Protein AF-A0A7J8CEL1-F1 (afdb_monomer)

Nearest PDB structures (foldseek):
  2n7b-assembly1_A  TM=8.491E-01  e=6.465E-03  Homo sapiens

Foldseek 3Di:
DVVVCVVVVVPDPPPDDVQKDKDWDPDDDDDPPDDDDTDIDIGHDCVVDDPVDDDKDFADDPPDDPPPGDTPDIPDPVNVVPDDDDD

pLDDT: mean 78.95, std 13.79, range [42.47, 97.69]

Sequence (87 aa):
MLLLLLPLLWAGSLAQDGRYQLTVQESVTVQEGLCISVPCAFSFPVSTWTNASPSRGYWFQEGAREQQDVLVATNNLDRVMQEDTQG

Radius of gyration: 18.62 Å; Cα contacts (8 Å, |Δi|>4): 58; chains: 1; bounding box: 48×40×38 Å

Organism: Rousettus aegyptiacus (NCBI:txid9407)

Solvent-accessible surface area (backbone atoms only — not comparable to full-atom values): 6270 Å² total; per-residue (Å²): 123,73,78,76,52,57,63,64,76,67,52,64,73,88,84,66,59,83,62,51,48,77,51,61,70,93,74,86,87,76,60,91,97,60,90,82,85,82,67,69,50,72,49,60,61,69,90,80,62,51,96,89,56,80,92,73,53,79,38,66,55,92,91,58,50,94,88,78,51,74,70,78,45,66,78,43,67,83,67,61,75,72,73,88,79,83,128

Mean predicted aligned error: 10.9 Å

Secondary structure (DSSP, 8-state):
-GGGSHHHHHS--TT--TT-EEEE-S-----TT------EEEE--GGG--TTS----EEE-TT--TTTSPEEEES-HHHHTSS----

Structure (mmCIF, N/CA/C/O backbone):
data_AF-A0A7J8CEL1-F1
#
_entry.id   AF-A0A7J8CEL1-F1
#
loop_
_atom_site.group_PDB
_atom_site.id
_atom_site.type_symbol
_atom_site.label_atom_id
_atom_site.label_alt_id
_atom_site.label_comp_id
_atom_site.label_asym_id
_atom_site.label_entity_id
_atom_site.label_seq_id
_atom_site.pdbx_PDB_ins_code
_atom_site.Cartn_x
_atom_site.Cartn_y
_atom_site.Cartn_z
_atom_site.occupancy
_atom_site.B_iso_or_equiv
_atom_site.auth_seq_id
_atom_site.auth_comp_id
_atom_site.auth_asym_id
_atom_site.auth_atom_id
_atom_site.pdbx_PDB_model_num
ATOM 1 N N . MET A 1 1 ? 29.096 -30.132 17.377 1.00 62.75 1 MET A N 1
ATOM 2 C CA . MET A 1 1 ? 27.982 -30.056 16.402 1.00 62.75 1 MET A CA 1
ATOM 3 C C . MET A 1 1 ? 27.047 -28.864 16.637 1.00 62.75 1 MET A C 1
ATOM 5 O O . MET A 1 1 ? 26.581 -28.308 15.660 1.00 62.75 1 MET A O 1
ATOM 9 N N . LEU A 1 2 ? 26.832 -28.410 17.884 1.00 62.91 2 LEU A N 1
ATOM 10 C CA . LEU A 1 2 ? 25.996 -27.233 18.205 1.00 62.91 2 LEU A CA 1
ATOM 11 C C . LEU A 1 2 ? 26.581 -25.878 17.730 1.00 62.91 2 LEU A C 1
ATOM 13 O O . LEU A 1 2 ? 25.838 -24.962 17.402 1.00 62.91 2 LEU A O 1
ATOM 17 N N . LEU A 1 3 ? 27.915 -25.767 17.643 1.00 68.50 3 LEU A N 1
ATOM 18 C CA . LEU A 1 3 ? 28.627 -24.541 17.235 1.00 68.50 3 LEU A CA 1
ATOM 19 C C . LEU A 1 3 ? 28.323 -24.082 15.796 1.00 68.50 3 LEU A C 1
ATOM 21 O O . LEU A 1 3 ? 28.468 -22.903 15.497 1.00 68.50 3 LEU A O 1
ATOM 25 N N . LEU A 1 4 ? 27.878 -24.988 14.919 1.00 69.19 4 LEU A N 1
ATOM 26 C CA . LEU A 1 4 ? 27.535 -24.670 13.526 1.00 69.19 4 LEU A CA 1
ATOM 27 C C . LEU A 1 4 ? 26.141 -24.041 13.373 1.00 69.19 4 LEU A C 1
ATOM 29 O O . LEU A 1 4 ? 25.814 -23.565 12.292 1.00 69.19 4 LEU A O 1
ATOM 33 N N . LEU A 1 5 ? 25.324 -24.035 14.433 1.00 70.62 5 LEU A N 1
ATOM 34 C CA . LEU A 1 5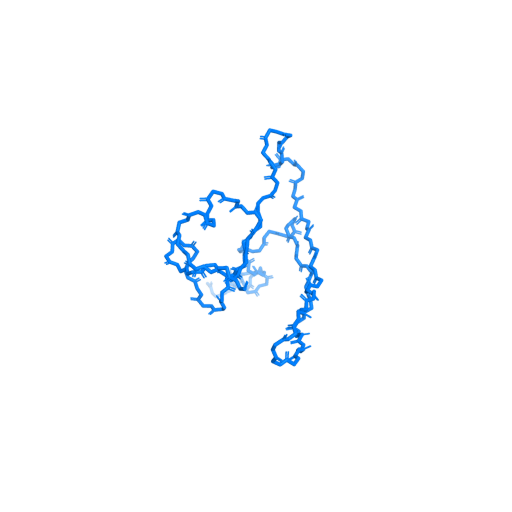 ? 23.970 -23.473 14.407 1.00 70.62 5 LEU A CA 1
ATOM 35 C C . LEU A 1 5 ? 23.930 -21.996 14.834 1.00 70.62 5 LEU A C 1
ATOM 37 O O . LEU A 1 5 ? 22.966 -21.304 14.530 1.00 70.62 5 LEU A O 1
ATOM 41 N N . LEU A 1 6 ? 24.981 -21.486 15.489 1.00 70.62 6 LEU A N 1
ATOM 42 C CA . LEU A 1 6 ? 25.079 -20.078 15.905 1.00 70.62 6 LEU A CA 1
ATOM 43 C C . LEU A 1 6 ? 24.916 -19.060 14.753 1.00 70.62 6 LEU A C 1
ATOM 45 O O . LEU A 1 6 ? 24.230 -18.062 14.965 1.00 70.62 6 LEU A O 1
ATOM 49 N N . PRO A 1 7 ? 25.467 -19.282 13.540 1.00 70.38 7 PRO A N 1
ATOM 50 C CA . PRO A 1 7 ? 25.280 -18.366 12.412 1.00 70.38 7 PRO A CA 1
ATOM 51 C C . PRO A 1 7 ? 23.824 -18.270 11.938 1.00 70.38 7 PRO A C 1
ATOM 53 O O . PRO A 1 7 ? 23.401 -17.216 11.472 1.00 70.38 7 PRO A O 1
ATOM 56 N N . LEU A 1 8 ? 23.041 -19.345 12.087 1.00 66.69 8 LEU A N 1
ATOM 57 C CA . LEU A 1 8 ? 21.624 -19.374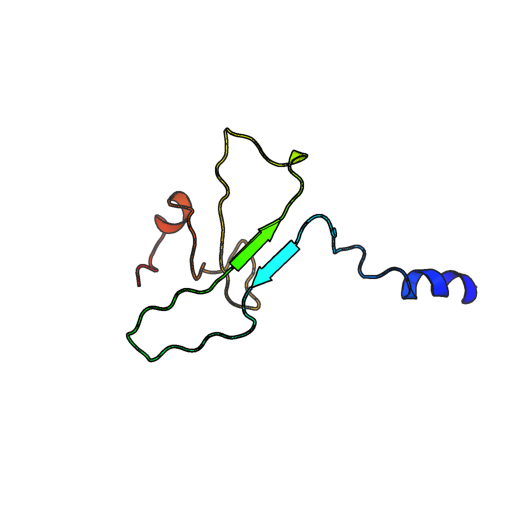 11.702 1.00 66.69 8 LEU A CA 1
ATOM 58 C C . LEU A 1 8 ? 20.754 -18.515 12.625 1.00 66.69 8 LEU A C 1
ATOM 60 O O . LEU A 1 8 ? 19.686 -18.085 12.215 1.00 66.69 8 LEU A O 1
ATOM 64 N N . LEU A 1 9 ? 21.213 -18.252 13.853 1.00 68.44 9 LEU A N 1
ATOM 65 C CA . LEU A 1 9 ? 20.538 -17.349 14.790 1.00 68.44 9 LEU A CA 1
ATOM 66 C C . LEU A 1 9 ? 20.812 -15.868 14.477 1.00 68.44 9 LEU A C 1
ATOM 68 O O . LEU A 1 9 ? 20.087 -15.002 14.953 1.00 68.44 9 LEU A O 1
ATOM 72 N N . TRP A 1 10 ? 21.875 -15.580 13.718 1.00 66.44 10 TRP A N 1
ATOM 73 C CA . TRP A 1 10 ? 22.292 -14.225 13.330 1.00 66.44 10 TRP A CA 1
ATOM 74 C C . TRP A 1 10 ? 21.869 -13.859 11.910 1.00 66.44 10 TRP A C 1
ATOM 76 O O . TRP A 1 10 ? 21.742 -12.678 11.587 1.00 66.44 10 TRP A O 1
ATOM 86 N N . ALA A 1 11 ? 21.638 -14.858 11.060 1.00 64.62 11 ALA A N 1
ATOM 87 C CA . ALA A 1 11 ? 20.881 -14.659 9.842 1.00 64.62 11 ALA A CA 1
ATOM 88 C C . ALA A 1 11 ? 19.464 -14.243 10.257 1.00 64.62 11 ALA A C 1
ATOM 90 O O . ALA A 1 11 ? 18.707 -15.047 10.797 1.00 64.62 11 ALA A O 1
ATOM 91 N N . GLY A 1 12 ? 19.115 -12.970 10.048 1.00 61.81 12 GLY A N 1
ATOM 92 C CA . GLY A 1 12 ? 17.728 -12.522 10.144 1.00 61.81 12 GLY A CA 1
ATOM 93 C C . GLY A 1 12 ? 16.813 -13.375 9.258 1.00 61.81 12 GLY A C 1
ATOM 94 O O . GLY A 1 12 ? 17.275 -14.229 8.499 1.00 61.81 12 GLY A O 1
ATOM 95 N N . SER A 1 13 ? 15.501 -13.155 9.338 1.00 63.03 13 SER A N 1
ATOM 96 C CA . SER A 1 13 ? 14.551 -13.900 8.507 1.00 63.03 13 SER A CA 1
ATOM 97 C C . SER A 1 13 ? 14.959 -13.845 7.028 1.00 63.03 13 SER A C 1
ATOM 99 O O . SER A 1 13 ? 14.871 -12.795 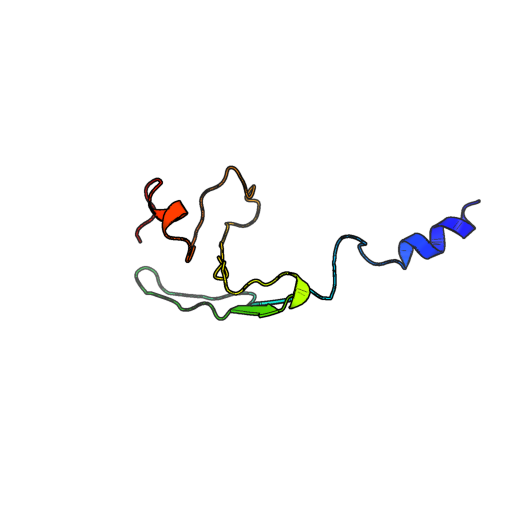6.394 1.00 63.03 13 SER A O 1
ATOM 101 N N . LEU A 1 14 ? 15.371 -14.990 6.468 1.00 59.09 14 LEU A N 1
ATOM 102 C CA . LEU A 1 14 ? 15.689 -15.168 5.042 1.00 59.09 14 LEU A CA 1
ATOM 103 C C . LEU A 1 14 ? 14.503 -14.822 4.123 1.00 59.09 14 LEU A C 1
ATOM 105 O O . LEU A 1 14 ? 14.673 -14.755 2.910 1.00 59.09 14 LEU A O 1
ATOM 109 N N . ALA A 1 15 ? 13.307 -14.624 4.687 1.00 64.69 15 ALA A N 1
ATOM 110 C CA . ALA A 1 15 ? 12.097 -14.283 3.956 1.00 64.69 15 ALA A CA 1
ATOM 111 C C . ALA A 1 15 ? 11.957 -12.784 3.629 1.00 64.69 15 ALA A C 1
ATOM 113 O O . ALA A 1 15 ? 11.124 -12.439 2.795 1.00 64.69 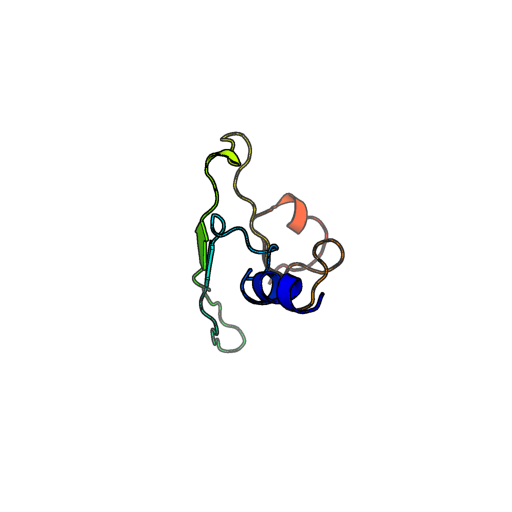15 ALA A O 1
ATOM 114 N N . GLN A 1 16 ? 12.733 -11.886 4.254 1.00 69.75 16 GLN A N 1
ATOM 115 C CA . GLN A 1 16 ? 12.658 -10.449 3.960 1.00 69.75 16 GLN A CA 1
ATOM 116 C C . GLN A 1 16 ? 13.720 -10.033 2.931 1.00 69.75 16 GLN A C 1
ATOM 118 O O . GLN A 1 16 ? 14.906 -9.935 3.241 1.00 69.75 16 GLN A O 1
ATOM 123 N N . ASP A 1 17 ? 13.289 -9.751 1.699 1.00 82.31 17 ASP A N 1
ATOM 124 C CA . ASP A 1 17 ? 14.127 -9.101 0.685 1.00 82.31 17 ASP A CA 1
ATOM 125 C C . ASP A 1 17 ? 14.121 -7.582 0.919 1.00 82.31 17 ASP A C 1
ATOM 127 O O . ASP A 1 17 ? 13.150 -6.899 0.603 1.00 82.31 17 ASP A O 1
ATOM 131 N N . GLY A 1 18 ? 15.223 -7.042 1.452 1.00 84.50 18 GLY A N 1
ATOM 132 C CA . GLY A 1 18 ? 15.354 -5.618 1.800 1.00 84.50 18 GLY A CA 1
ATOM 133 C C . GLY A 1 18 ? 15.264 -4.635 0.623 1.00 84.50 18 GLY A C 1
ATOM 134 O O . GLY A 1 18 ? 15.254 -3.419 0.833 1.00 84.50 18 GLY A O 1
ATOM 135 N N . ARG A 1 19 ? 15.192 -5.131 -0.620 1.00 88.75 19 ARG A N 1
ATOM 136 C CA . ARG A 1 19 ? 14.888 -4.303 -1.796 1.00 88.75 19 ARG A CA 1
ATOM 137 C C . ARG A 1 19 ? 13.404 -3.949 -1.908 1.00 88.75 19 ARG A C 1
ATOM 139 O O . ARG A 1 19 ? 13.067 -3.077 -2.705 1.00 88.75 19 ARG A O 1
ATOM 146 N N . TYR A 1 20 ? 12.544 -4.619 -1.144 1.00 88.81 20 TYR A N 1
ATOM 147 C CA . TYR A 1 20 ? 11.130 -4.303 -1.003 1.00 88.81 20 TYR A CA 1
ATOM 148 C C . TYR A 1 20 ? 10.913 -3.627 0.346 1.00 88.81 20 TYR A C 1
ATOM 150 O O . TYR A 1 20 ? 11.279 -4.174 1.385 1.00 88.81 20 TYR A O 1
ATOM 158 N N . GLN A 1 21 ? 10.335 -2.430 0.338 1.00 92.12 21 GLN A N 1
ATOM 159 C CA . GLN A 1 21 ? 10.056 -1.679 1.562 1.00 92.12 21 GLN A CA 1
ATOM 160 C C . GLN A 1 21 ? 8.655 -1.084 1.503 1.00 92.12 21 GLN A C 1
ATOM 162 O O . GLN A 1 21 ? 8.184 -0.691 0.435 1.00 92.12 21 GLN A O 1
ATOM 167 N N . LEU A 1 22 ? 8.014 -1.002 2.665 1.00 92.12 22 LEU A N 1
ATOM 168 C CA . LEU A 1 22 ? 6.694 -0.421 2.861 1.00 92.12 22 LEU A CA 1
ATOM 169 C C . LEU A 1 22 ? 6.748 0.500 4.081 1.00 92.12 22 LEU A C 1
ATOM 171 O O . LEU A 1 22 ? 7.152 0.077 5.162 1.00 92.12 22 LEU A O 1
ATOM 175 N N . THR A 1 23 ? 6.310 1.738 3.902 1.00 95.06 23 THR A N 1
ATOM 176 C CA . THR A 1 23 ? 6.158 2.738 4.956 1.00 95.06 23 THR A CA 1
ATOM 177 C C . THR A 1 23 ? 4.697 3.150 5.004 1.00 95.06 23 THR A C 1
ATOM 179 O O . THR A 1 23 ? 4.175 3.731 4.054 1.00 95.06 23 THR A O 1
ATOM 182 N N . VAL A 1 24 ? 4.038 2.864 6.119 1.00 94.31 24 VAL A N 1
ATOM 183 C CA . VAL A 1 24 ? 2.624 3.164 6.363 1.00 94.31 24 VAL A CA 1
ATOM 184 C C . VAL A 1 24 ? 2.466 3.648 7.802 1.00 94.31 24 VAL A C 1
ATOM 186 O O . VAL A 1 24 ? 3.283 3.308 8.659 1.00 94.31 24 VAL A O 1
ATOM 189 N N . GLN A 1 25 ? 1.451 4.468 8.078 1.00 94.69 25 GLN A N 1
ATOM 190 C CA . GLN A 1 25 ? 1.110 4.797 9.464 1.00 94.69 25 GLN A CA 1
ATOM 191 C C . GLN A 1 25 ? 0.632 3.543 10.205 1.00 94.69 25 GLN A C 1
ATOM 193 O O . GLN A 1 25 ? -0.248 2.838 9.721 1.00 94.69 25 GLN A O 1
ATOM 198 N N . GLU A 1 26 ? 1.200 3.291 11.385 1.00 92.50 26 GLU A N 1
ATOM 199 C CA . GLU A 1 26 ? 0.874 2.125 12.218 1.00 92.50 26 GLU A CA 1
ATOM 200 C C . G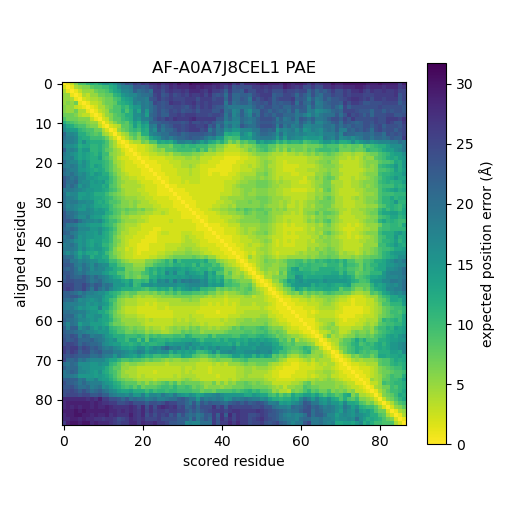LU A 1 26 ? -0.579 2.145 12.707 1.00 92.50 26 GLU A C 1
ATOM 202 O O . GLU A 1 26 ? -1.229 1.108 12.799 1.00 92.50 26 GLU A O 1
ATOM 207 N N . SER A 1 27 ? -1.108 3.334 12.995 1.00 92.62 27 SER A N 1
ATOM 208 C CA . SER A 1 27 ? -2.504 3.511 13.370 1.00 92.62 27 SER A CA 1
ATOM 209 C C . SER A 1 27 ? -3.059 4.803 12.792 1.00 92.62 27 SER A C 1
ATOM 211 O O . SER A 1 27 ? -2.372 5.821 12.697 1.00 92.62 27 SER A O 1
ATOM 213 N N . VAL A 1 28 ? -4.327 4.740 12.404 1.00 93.81 28 VAL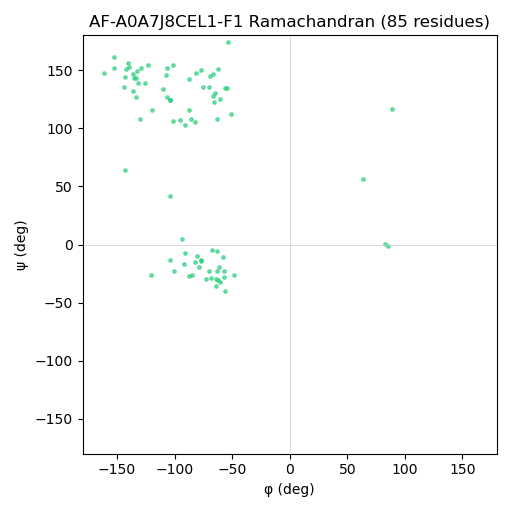 A N 1
ATOM 214 C CA . VAL A 1 28 ? -5.124 5.871 11.939 1.00 93.81 28 VAL A CA 1
ATOM 215 C C . VAL A 1 28 ? -6.472 5.809 12.641 1.00 93.81 28 VAL A C 1
ATOM 217 O O . VAL A 1 28 ? -7.003 4.726 12.882 1.00 93.81 28 VAL A O 1
ATOM 220 N N . THR A 1 29 ? -7.032 6.960 12.993 1.00 95.19 29 THR A N 1
ATOM 221 C CA . THR A 1 29 ? -8.343 7.043 13.643 1.00 95.19 29 THR A CA 1
ATOM 222 C C . THR A 1 29 ? -9.251 7.972 12.856 1.00 95.19 29 THR A C 1
ATOM 224 O O . THR A 1 29 ? -8.828 9.014 12.358 1.00 95.19 29 THR A O 1
ATOM 227 N N . VAL A 1 30 ? -10.515 7.580 12.727 1.00 95.88 30 VAL A N 1
ATOM 228 C CA . VAL A 1 30 ? -11.555 8.348 12.041 1.00 95.88 30 VAL A CA 1
ATOM 229 C C . VAL A 1 30 ? -12.866 8.186 12.801 1.00 95.88 30 VAL A C 1
ATOM 231 O O . VAL A 1 30 ? -13.075 7.177 13.473 1.00 95.88 30 VAL A O 1
ATOM 234 N N . GLN A 1 31 ? -13.735 9.191 12.735 1.00 97.69 31 GLN A N 1
ATOM 235 C CA . GLN A 1 31 ? -15.088 9.067 13.274 1.00 97.69 31 GLN A CA 1
ATOM 236 C C . GLN A 1 31 ? -15.962 8.253 12.317 1.00 97.69 31 GLN A C 1
ATOM 238 O O . GLN A 1 31 ? -15.764 8.290 11.101 1.00 97.69 31 GLN A O 1
ATOM 243 N N . GLU A 1 32 ? -16.946 7.547 12.869 1.00 95.31 32 GLU A N 1
ATOM 244 C CA . GLU A 1 32 ? -17.934 6.818 12.076 1.00 95.31 32 GLU A CA 1
ATOM 245 C C . GLU A 1 32 ? -18.627 7.756 11.069 1.00 95.31 32 GLU A C 1
ATOM 247 O O . GLU A 1 32 ? -18.997 8.883 11.402 1.00 95.31 32 GLU A O 1
ATOM 252 N N . GLY A 1 33 ? -18.763 7.301 9.820 1.00 94.81 33 GLY A N 1
ATOM 253 C CA . GLY A 1 33 ? -19.386 8.065 8.733 1.00 94.81 33 GLY A CA 1
ATOM 254 C C . GLY A 1 33 ? -18.482 9.083 8.024 1.00 94.81 33 GLY A C 1
ATOM 255 O O . GLY A 1 33 ? -18.949 9.743 7.097 1.00 94.81 33 GLY A O 1
ATOM 256 N N . LEU A 1 34 ? -17.205 9.221 8.407 1.00 95.56 34 LEU A N 1
ATOM 257 C CA . LEU A 1 34 ? -16.243 10.095 7.721 1.00 95.56 34 LEU A CA 1
ATOM 258 C C . LEU A 1 34 ? -15.221 9.311 6.889 1.00 95.56 34 LEU A C 1
ATOM 260 O O . LEU A 1 34 ? -14.851 8.183 7.204 1.00 95.56 34 LEU A O 1
ATOM 264 N N . CYS A 1 35 ? -14.720 9.955 5.834 1.00 93.25 35 CYS A N 1
ATOM 265 C CA . CYS A 1 35 ? -13.617 9.438 5.027 1.00 93.25 35 CYS A CA 1
ATOM 266 C C . CYS A 1 35 ? -12.263 9.726 5.685 1.00 93.25 35 CYS A C 1
ATOM 268 O O . CYS A 1 35 ? -12.061 10.784 6.285 1.00 93.25 35 CYS A O 1
ATOM 270 N N . ILE A 1 36 ? -11.304 8.823 5.484 1.00 93.44 36 ILE A N 1
ATOM 271 C CA . ILE A 1 36 ? -9.904 9.016 5.864 1.00 93.44 36 ILE A CA 1
ATOM 272 C C . ILE A 1 36 ? -8.978 8.717 4.686 1.00 93.44 36 ILE A C 1
ATOM 274 O O . ILE A 1 36 ? -9.298 7.920 3.808 1.00 93.44 36 ILE A O 1
ATOM 278 N N . SER A 1 37 ? -7.814 9.364 4.683 1.00 93.12 37 SER A N 1
ATOM 279 C CA . SER A 1 37 ? -6.693 9.010 3.819 1.00 93.12 37 SER A CA 1
ATOM 280 C C . SER A 1 37 ? -5.620 8.341 4.665 1.00 93.12 37 SER A C 1
ATOM 282 O O . SER A 1 37 ? -5.206 8.904 5.678 1.00 93.12 37 SER A O 1
ATOM 284 N N . VAL A 1 38 ? -5.181 7.150 4.256 1.00 92.88 38 VAL A N 1
ATOM 285 C CA . VAL A 1 38 ? -4.112 6.397 4.921 1.00 92.88 38 VAL A CA 1
ATOM 286 C C . VAL A 1 38 ? -2.824 6.570 4.113 1.00 92.88 38 VAL A C 1
ATOM 288 O O . VAL A 1 38 ? -2.711 5.989 3.030 1.00 92.88 38 VAL A O 1
ATOM 291 N N . PRO A 1 39 ? -1.845 7.366 4.584 1.00 92.50 39 PRO A N 1
ATOM 292 C CA . PRO A 1 39 ? -0.598 7.562 3.858 1.00 92.50 39 PRO A CA 1
ATOM 293 C C . PRO A 1 39 ? 0.210 6.267 3.809 1.00 92.50 39 PRO A C 1
ATOM 295 O O . PRO A 1 39 ? 0.490 5.653 4.840 1.00 92.50 39 PRO A O 1
ATOM 298 N N . CYS A 1 40 ? 0.604 5.880 2.601 1.00 92.31 40 CYS A N 1
ATOM 299 C CA . CYS A 1 40 ? 1.380 4.680 2.339 1.00 92.31 40 CYS A CA 1
ATOM 300 C C . CYS A 1 40 ? 2.370 4.950 1.201 1.00 92.31 40 CYS A C 1
ATOM 302 O O . CYS A 1 40 ? 2.018 5.564 0.192 1.00 92.31 40 C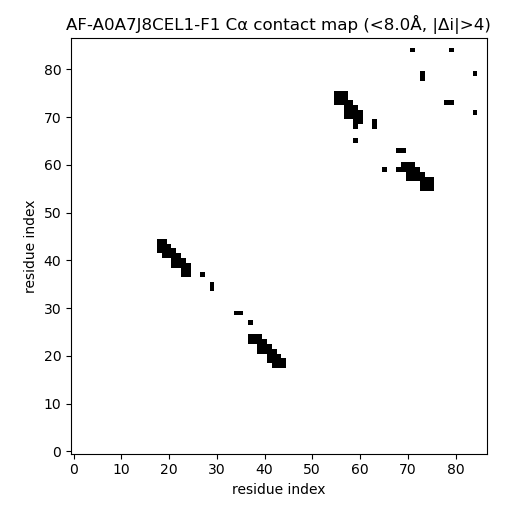YS A O 1
ATOM 304 N N . ALA A 1 41 ? 3.608 4.499 1.370 1.00 92.69 41 ALA A N 1
ATOM 305 C CA . ALA A 1 41 ? 4.659 4.561 0.367 1.00 92.69 41 ALA A CA 1
ATOM 306 C C . ALA A 1 41 ? 5.394 3.224 0.320 1.00 92.69 41 ALA A C 1
ATOM 308 O O . ALA A 1 41 ? 5.618 2.598 1.352 1.00 92.69 41 ALA A O 1
ATOM 309 N N . PHE A 1 42 ? 5.800 2.793 -0.870 1.00 91.25 42 PHE A N 1
ATOM 310 C CA . PHE A 1 42 ? 6.544 1.552 -1.039 1.00 91.25 42 PHE A CA 1
ATOM 311 C C . PHE A 1 42 ? 7.646 1.706 -2.082 1.00 91.25 42 PHE A C 1
ATOM 313 O O . PHE A 1 42 ? 7.575 2.560 -2.968 1.00 91.25 42 PHE A O 1
ATOM 320 N N . SER A 1 43 ? 8.665 0.863 -1.976 1.00 89.19 43 SER A N 1
ATOM 321 C CA . SER A 1 43 ? 9.744 0.745 -2.952 1.00 89.19 43 SER A CA 1
ATOM 322 C C . SER A 1 43 ? 9.988 -0.723 -3.281 1.00 89.19 43 SER A C 1
ATOM 324 O O . SER A 1 43 ? 9.737 -1.613 -2.467 1.00 89.19 43 SER A O 1
ATOM 326 N N . PHE A 1 44 ? 10.417 -0.981 -4.513 1.00 87.94 44 PHE A N 1
ATOM 327 C CA . PHE A 1 44 ? 10.683 -2.320 -5.027 1.00 87.94 44 PHE A CA 1
ATOM 328 C C . PHE A 1 44 ? 11.750 -2.254 -6.135 1.00 87.94 44 PHE A C 1
ATOM 330 O O . PHE A 1 44 ? 11.985 -1.176 -6.695 1.00 87.94 44 PHE A O 1
ATOM 337 N N . PRO A 1 45 ? 12.419 -3.371 -6.479 1.00 87.75 45 PRO A N 1
ATOM 338 C CA . PRO A 1 45 ? 13.427 -3.379 -7.533 1.00 87.75 45 PRO A CA 1
ATOM 339 C C . PRO A 1 45 ? 12.842 -2.959 -8.886 1.00 87.75 45 PRO A C 1
ATOM 341 O O . PRO A 1 45 ? 11.936 -3.604 -9.401 1.00 87.75 45 PRO A O 1
ATOM 344 N N . VAL A 1 46 ? 13.430 -1.951 -9.533 1.00 82.12 46 VAL A N 1
ATOM 345 C CA . VAL A 1 46 ? 12.993 -1.483 -10.866 1.00 82.12 46 VAL A CA 1
ATOM 346 C C . VAL A 1 46 ? 13.024 -2.601 -11.918 1.00 82.12 46 VAL A C 1
ATOM 348 O O . VAL A 1 46 ? 12.226 -2.597 -12.847 1.00 82.12 46 VAL A O 1
ATOM 351 N N . SER A 1 47 ? 13.900 -3.598 -11.758 1.00 81.19 47 SER A N 1
ATOM 352 C CA . SER A 1 47 ? 14.002 -4.744 -12.669 1.00 81.19 47 SER A CA 1
ATOM 353 C C . SER A 1 47 ? 12.731 -5.594 -12.759 1.00 81.19 47 SER A C 1
ATOM 355 O O . SER A 1 47 ? 12.599 -6.362 -13.706 1.00 81.19 47 SER A O 1
ATOM 357 N N . THR A 1 48 ? 11.823 -5.514 -11.781 1.00 73.31 48 THR A N 1
ATOM 358 C CA . THR A 1 48 ? 10.541 -6.239 -11.816 1.00 73.31 48 THR A CA 1
ATOM 359 C C . THR A 1 48 ? 9.420 -5.427 -12.465 1.00 73.31 48 THR A C 1
ATOM 361 O O . THR A 1 48 ? 8.336 -5.958 -12.701 1.00 73.31 48 THR A O 1
ATOM 364 N N . TRP A 1 49 ? 9.664 -4.153 -12.780 1.00 80.25 49 TRP A N 1
ATOM 365 C CA . TRP A 1 49 ? 8.677 -3.274 -13.387 1.00 80.25 49 TRP A CA 1
ATOM 366 C C . TRP A 1 49 ? 8.679 -3.370 -14.916 1.00 80.25 49 TRP A C 1
ATOM 368 O O . TRP A 1 49 ? 9.728 -3.434 -15.556 1.00 80.25 49 TRP A O 1
ATOM 378 N N . THR A 1 50 ? 7.489 -3.300 -15.517 1.00 74.81 50 THR A N 1
ATOM 379 C CA . THR A 1 50 ? 7.326 -3.121 -16.964 1.00 74.81 50 THR A CA 1
ATOM 380 C C . THR A 1 50 ? 6.315 -2.010 -17.237 1.00 74.81 50 THR A C 1
ATOM 382 O O . THR A 1 50 ? 5.264 -1.954 -16.603 1.00 74.81 50 THR A O 1
ATOM 385 N N . ASN A 1 51 ? 6.589 -1.154 -18.228 1.00 71.69 51 ASN A N 1
ATOM 386 C CA . ASN A 1 51 ? 5.658 -0.097 -18.662 1.00 71.69 51 ASN A CA 1
ATOM 387 C C . ASN A 1 51 ? 4.280 -0.638 -19.088 1.00 71.69 51 ASN A C 1
ATOM 389 O O . ASN A 1 51 ? 3.299 0.097 -19.091 1.00 71.69 51 ASN A O 1
ATOM 393 N N . ALA A 1 52 ? 4.209 -1.916 -19.469 1.00 74.56 52 ALA A N 1
ATOM 394 C CA . ALA A 1 52 ? 2.989 -2.560 -19.937 1.00 74.56 52 ALA A CA 1
ATOM 395 C C . ALA A 1 52 ? 2.010 -2.930 -18.808 1.00 74.56 52 ALA A C 1
ATOM 397 O O . ALA A 1 52 ? 0.863 -3.255 -19.097 1.00 74.56 52 ALA A O 1
ATOM 398 N N . SER A 1 53 ? 2.441 -2.917 -17.540 1.00 72.56 53 SER A N 1
ATOM 399 C CA . SER A 1 53 ? 1.608 -3.322 -16.402 1.00 72.56 53 SER A CA 1
ATOM 400 C C . SER A 1 53 ? 1.645 -2.260 -15.298 1.00 72.56 53 SER A C 1
ATOM 402 O O . SER A 1 53 ? 2.670 -2.131 -14.624 1.00 72.56 53 SER A O 1
ATOM 404 N N . PRO A 1 54 ? 0.557 -1.492 -15.086 1.00 78.69 54 PRO A N 1
ATOM 405 C CA . PRO A 1 54 ? 0.494 -0.544 -13.979 1.00 78.69 54 PRO A CA 1
ATOM 406 C C . PRO A 1 54 ? 0.589 -1.279 -12.637 1.00 78.69 54 PRO A C 1
ATOM 408 O O . PRO A 1 54 ? 0.173 -2.434 -12.508 1.00 78.69 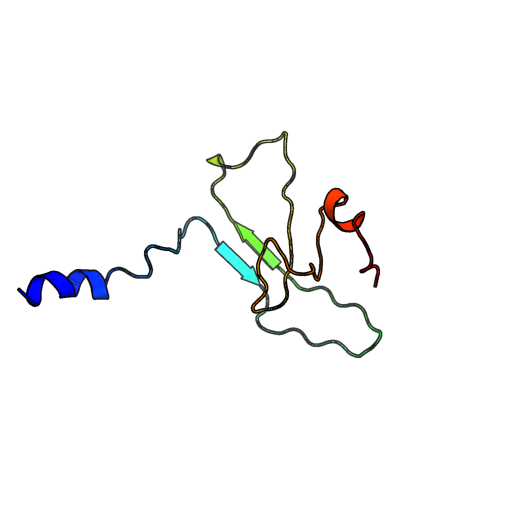54 PRO A O 1
ATOM 411 N N . SER A 1 55 ? 1.125 -0.602 -11.622 1.00 83.75 55 SER A N 1
ATOM 412 C CA . SER A 1 55 ? 1.182 -1.142 -10.267 1.00 83.75 55 SER A CA 1
ATOM 413 C C . SER A 1 55 ? -0.231 -1.299 -9.697 1.00 83.75 55 SER A C 1
ATOM 415 O O . SER A 1 55 ? -1.005 -0.343 -9.601 1.00 83.75 55 SER A O 1
ATOM 417 N N . ARG A 1 56 ? -0.565 -2.530 -9.305 1.00 86.69 56 ARG A N 1
ATOM 418 C CA . ARG A 1 56 ? -1.826 -2.865 -8.641 1.00 86.69 56 ARG A CA 1
ATOM 419 C C . ARG A 1 56 ? -1.568 -3.081 -7.155 1.00 86.69 56 ARG A C 1
ATOM 421 O O . ARG A 1 56 ? -0.716 -3.889 -6.796 1.00 86.69 56 ARG A O 1
ATOM 428 N N . GLY A 1 57 ? -2.285 -2.342 -6.319 1.00 87.62 57 GLY A N 1
ATOM 429 C CA . GLY A 1 57 ? -2.238 -2.417 -4.865 1.00 87.62 57 GLY A CA 1
ATOM 430 C C . GLY A 1 57 ? -3.491 -3.080 -4.303 1.00 87.62 57 GLY A C 1
ATOM 431 O O . GLY A 1 57 ? -4.597 -2.908 -4.827 1.00 87.62 57 GLY A O 1
ATOM 432 N N . TYR A 1 58 ? -3.303 -3.820 -3.219 1.00 87.56 58 TYR A N 1
ATOM 433 C CA . TYR A 1 58 ? -4.347 -4.561 -2.523 1.00 87.56 58 TYR A CA 1
ATOM 434 C C . TYR A 1 58 ? -4.172 -4.350 -1.024 1.00 87.56 58 TYR A C 1
ATOM 436 O O . TYR A 1 58 ? -3.061 -4.482 -0.512 1.00 87.56 58 TYR A O 1
ATOM 444 N N . TRP A 1 59 ? -5.261 -4.025 -0.339 1.00 89.56 59 TRP A N 1
ATOM 445 C CA . TRP A 1 59 ? -5.319 -3.964 1.113 1.00 89.56 59 TRP A CA 1
ATOM 446 C C . TRP A 1 59 ? -6.174 -5.115 1.619 1.00 89.56 59 TRP A C 1
ATOM 448 O O . TRP A 1 59 ? -7.273 -5.350 1.111 1.00 89.56 59 TRP A O 1
ATOM 458 N N . PHE A 1 60 ? -5.679 -5.796 2.643 1.00 87.00 60 PHE A N 1
ATOM 459 C CA . PHE A 1 60 ? -6.346 -6.922 3.276 1.00 87.00 60 PHE A CA 1
ATOM 460 C C . PHE A 1 60 ? -6.530 -6.649 4.764 1.00 87.00 60 PHE A C 1
ATOM 462 O O . PHE A 1 60 ? -5.758 -5.898 5.364 1.00 87.00 60 PHE A O 1
ATOM 469 N N . GLN A 1 61 ? -7.530 -7.289 5.363 1.00 87.50 61 GLN A N 1
ATOM 470 C CA . GLN A 1 61 ? -7.614 -7.367 6.815 1.00 87.50 61 GLN A CA 1
ATOM 471 C C . GLN A 1 61 ? -6.453 -8.214 7.358 1.00 87.50 61 GLN A C 1
ATOM 473 O O . GLN A 1 61 ? -6.004 -9.163 6.713 1.00 87.50 61 GLN A O 1
ATOM 478 N N . GLU A 1 62 ? -5.956 -7.883 8.547 1.00 85.12 62 GLU A N 1
ATOM 479 C CA . GLU A 1 62 ? -4.934 -8.694 9.206 1.00 85.12 62 GLU A CA 1
ATOM 480 C C . GLU A 1 62 ? -5.409 -10.151 9.376 1.00 85.12 62 GLU A C 1
ATOM 482 O O . GLU A 1 62 ? -6.546 -10.407 9.768 1.00 85.12 62 GLU A O 1
ATOM 487 N N . GLY A 1 63 ? -4.532 -11.109 9.054 1.00 85.56 63 GLY A N 1
ATOM 488 C CA . GLY A 1 63 ? -4.840 -12.544 9.083 1.00 85.56 63 GLY A CA 1
ATOM 489 C C . GLY A 1 63 ? -5.495 -13.095 7.812 1.00 85.56 63 GLY A C 1
ATOM 490 O O . GLY A 1 63 ? -5.728 -14.303 7.735 1.00 85.56 63 GLY A O 1
ATOM 491 N N . ALA A 1 64 ? -5.752 -12.247 6.814 1.00 83.69 64 ALA A N 1
ATOM 492 C CA . ALA A 1 64 ? -6.347 -12.661 5.554 1.00 83.69 64 ALA A CA 1
ATOM 493 C C . ALA A 1 64 ? -5.414 -13.537 4.692 1.00 83.69 64 ALA A C 1
ATOM 495 O O . ALA A 1 64 ? -4.203 -13.323 4.604 1.00 83.69 64 ALA A O 1
ATOM 496 N N . ARG A 1 65 ? -5.997 -14.501 3.983 1.00 79.06 65 ARG A N 1
ATOM 497 C CA . ARG A 1 65 ? -5.387 -15.307 2.928 1.00 79.06 65 ARG A CA 1
ATOM 498 C C . ARG A 1 65 ? -5.546 -14.584 1.597 1.00 79.06 65 ARG A C 1
ATOM 500 O O . ARG A 1 65 ? -6.653 -14.476 1.074 1.00 79.06 65 ARG A O 1
ATOM 507 N N . GLU A 1 66 ? -4.425 -14.188 1.001 1.00 69.81 66 GLU A N 1
ATOM 508 C CA . GLU A 1 66 ? -4.339 -13.366 -0.224 1.00 69.81 66 GLU A CA 1
ATOM 509 C C . GLU A 1 66 ? -5.226 -13.824 -1.401 1.00 69.81 66 GLU A C 1
ATOM 511 O O . GLU A 1 66 ? -5.587 -13.031 -2.270 1.00 69.81 66 GLU A O 1
ATOM 516 N N . GLN A 1 67 ? -5.562 -15.113 -1.465 1.00 67.81 67 GLN A N 1
ATOM 517 C CA . GLN A 1 67 ? -6.296 -15.725 -2.575 1.00 67.81 67 GLN A CA 1
ATOM 518 C C . GLN A 1 67 ? -7.770 -16.012 -2.266 1.00 67.81 67 GLN A C 1
ATOM 520 O O . GLN A 1 67 ? -8.514 -16.327 -3.192 1.00 67.81 67 GLN A O 1
ATOM 525 N N . GLN A 1 68 ? -8.180 -15.952 -0.998 1.00 65.44 68 GLN A N 1
ATOM 526 C CA . GLN A 1 68 ? -9.507 -16.392 -0.545 1.00 65.44 68 GLN A CA 1
ATOM 527 C C . GLN A 1 68 ? -10.306 -15.266 0.109 1.00 65.44 68 GLN A C 1
ATOM 529 O O . GLN A 1 68 ? -11.532 -15.299 0.059 1.00 65.44 68 GLN A O 1
ATOM 534 N N . ASP A 1 69 ? -9.622 -14.273 0.674 1.00 68.50 69 ASP A N 1
ATOM 535 C CA . ASP A 1 69 ? -10.257 -13.311 1.562 1.00 68.50 69 ASP A CA 1
ATOM 536 C C . ASP A 1 69 ? -10.546 -11.971 0.875 1.00 68.50 69 ASP A C 1
ATOM 538 O O . ASP A 1 69 ? -9.916 -11.585 -0.115 1.00 68.50 69 ASP A O 1
ATOM 542 N N . VAL A 1 70 ? -11.548 -11.273 1.413 1.00 74.75 70 VAL A N 1
ATOM 543 C CA . VAL A 1 70 ? -12.099 -10.032 0.860 1.00 74.75 70 VAL A CA 1
ATOM 544 C C . VAL A 1 70 ? -11.097 -8.884 1.000 1.00 74.75 70 VAL A C 1
ATOM 546 O O . VAL A 1 70 ? -10.479 -8.680 2.046 1.00 74.75 70 VAL A O 1
ATOM 549 N N . LEU A 1 71 ? -10.956 -8.115 -0.078 1.00 82.38 71 LEU A N 1
ATOM 550 C CA . LEU A 1 71 ? -10.141 -6.905 -0.121 1.00 82.38 71 LEU A CA 1
ATOM 551 C C . LEU A 1 71 ? -10.853 -5.766 0.613 1.00 82.38 71 LEU A C 1
ATOM 553 O O . LEU A 1 71 ? -12.031 -5.519 0.366 1.00 82.38 71 LEU A O 1
ATOM 557 N N . VAL A 1 72 ? -10.126 -5.018 1.446 1.00 87.69 72 VAL A N 1
ATOM 558 C CA . VAL A 1 72 ? -10.669 -3.795 2.070 1.00 87.69 72 VAL A CA 1
ATOM 559 C C . VAL A 1 72 ? -10.520 -2.572 1.162 1.00 87.69 72 VAL A C 1
ATOM 561 O O . VAL A 1 72 ? -11.299 -1.633 1.262 1.00 87.69 72 VAL A O 1
ATOM 564 N N . ALA A 1 73 ? -9.530 -2.579 0.262 1.00 88.31 73 ALA A N 1
ATOM 565 C CA . ALA A 1 73 ? -9.358 -1.572 -0.783 1.00 88.31 73 ALA A CA 1
ATOM 566 C C . ALA A 1 73 ? -8.443 -2.089 -1.905 1.00 88.31 73 ALA A C 1
ATOM 568 O O . ALA A 1 73 ? -7.486 -2.829 -1.661 1.00 88.31 73 ALA A O 1
ATOM 569 N N . THR A 1 74 ? -8.684 -1.664 -3.146 1.00 89.00 74 THR A N 1
ATOM 570 C CA . THR A 1 74 ? -7.782 -1.931 -4.276 1.00 89.00 74 THR A CA 1
ATOM 571 C C . THR A 1 74 ? -7.900 -0.854 -5.351 1.00 89.00 74 THR A C 1
ATOM 573 O O . THR A 1 74 ? -8.955 -0.250 -5.520 1.00 89.00 74 THR A O 1
ATOM 576 N N . ASN A 1 75 ? -6.819 -0.628 -6.103 1.00 86.69 75 ASN A N 1
ATOM 577 C CA . ASN A 1 75 ? -6.859 0.157 -7.341 1.00 86.69 75 ASN A CA 1
ATOM 578 C C . ASN A 1 75 ? -7.058 -0.723 -8.597 1.00 86.69 75 ASN A C 1
ATOM 580 O O . ASN A 1 75 ? -6.996 -0.212 -9.714 1.00 86.69 75 ASN A O 1
ATOM 584 N N . ASN A 1 76 ? -7.257 -2.038 -8.438 1.00 86.38 76 ASN A N 1
ATOM 585 C CA . ASN A 1 76 ? -7.497 -2.958 -9.543 1.00 86.38 76 ASN A CA 1
ATOM 586 C C . ASN A 1 76 ? -9.000 -3.101 -9.828 1.00 86.38 76 ASN A C 1
ATOM 588 O O . ASN A 1 76 ? -9.701 -3.845 -9.143 1.00 86.38 76 ASN A O 1
ATOM 592 N N . LEU A 1 77 ? -9.472 -2.437 -10.884 1.00 81.31 77 LEU A N 1
ATOM 593 C CA . LEU A 1 77 ? -10.881 -2.452 -11.295 1.00 81.31 77 LEU A CA 1
ATOM 594 C C . LEU A 1 77 ? -11.395 -3.859 -11.637 1.00 81.31 77 LEU A C 1
ATOM 596 O O . LEU A 1 77 ? -12.546 -4.169 -11.340 1.00 81.31 77 LEU A O 1
ATOM 600 N N . ASP A 1 78 ? -10.529 -4.729 -12.167 1.00 80.19 78 ASP A N 1
ATOM 601 C CA . ASP A 1 78 ? -10.892 -6.106 -12.532 1.00 80.19 78 ASP A CA 1
ATOM 602 C C . ASP A 1 78 ? -11.336 -6.923 -11.304 1.00 80.19 78 ASP A C 1
ATOM 604 O O . ASP A 1 78 ? -12.159 -7.826 -11.413 1.00 80.19 78 ASP A O 1
ATOM 608 N N . ARG A 1 79 ? -10.790 -6.604 -10.120 1.00 69.56 79 ARG A N 1
ATOM 609 C CA . ARG A 1 79 ? -11.098 -7.272 -8.843 1.00 69.56 79 ARG A CA 1
ATOM 610 C C . ARG A 1 79 ? -12.299 -6.658 -8.122 1.00 69.56 79 ARG A C 1
ATOM 612 O O . ARG A 1 79 ? -12.962 -7.375 -7.386 1.00 69.56 79 ARG A O 1
ATOM 619 N N . VAL A 1 80 ? -12.589 -5.373 -8.342 1.00 63.88 80 VAL A N 1
ATOM 620 C CA . VAL A 1 80 ? -13.770 -4.690 -7.774 1.00 63.88 80 VAL A CA 1
ATOM 621 C C . VAL A 1 80 ? -15.061 -5.145 -8.458 1.00 63.88 80 VAL A C 1
ATOM 623 O O . VAL A 1 80 ? -16.107 -5.202 -7.824 1.00 63.88 80 VAL A O 1
ATOM 626 N N . MET A 1 81 ? -15.000 -5.527 -9.737 1.00 53.00 81 MET A N 1
ATOM 627 C CA . MET A 1 81 ? -16.171 -6.015 -10.478 1.00 53.00 81 MET A CA 1
ATOM 628 C C . MET A 1 81 ? -16.723 -7.371 -9.988 1.00 53.00 81 MET A C 1
ATOM 630 O O . MET A 1 81 ? -17.760 -7.800 -10.487 1.00 53.00 81 MET A O 1
ATOM 634 N N . GLN A 1 82 ? -16.072 -8.043 -9.031 1.00 52.31 82 GLN A N 1
ATOM 635 C CA . GLN A 1 82 ? -16.421 -9.393 -8.572 1.00 52.31 82 GLN A CA 1
ATOM 636 C C . GLN A 1 82 ? -17.158 -9.430 -7.205 1.00 52.31 82 GLN A C 1
ATOM 638 O O . GLN A 1 82 ? -16.901 -10.325 -6.418 1.00 52.31 82 GLN A O 1
ATOM 643 N N . GLU A 1 83 ? -18.114 -8.515 -6.983 1.00 52.59 83 GLU A N 1
ATOM 644 C CA . GLU A 1 83 ? -19.051 -8.393 -5.830 1.00 52.59 83 GLU A CA 1
ATOM 645 C C . GLU A 1 83 ? -18.596 -7.572 -4.594 1.00 52.59 83 GLU A C 1
ATOM 647 O O . GLU A 1 83 ? -17.683 -7.931 -3.855 1.00 52.59 83 GLU A O 1
ATOM 652 N N . ASP A 1 84 ? -19.354 -6.485 -4.371 1.00 47.91 84 ASP A N 1
ATOM 653 C CA . ASP A 1 84 ? -19.864 -5.957 -3.093 1.00 47.91 84 ASP A CA 1
ATOM 654 C C . ASP A 1 84 ? -18.919 -5.462 -1.987 1.00 47.91 84 ASP A C 1
ATOM 656 O O . ASP A 1 84 ? -19.081 -5.796 -0.816 1.00 47.91 84 ASP A O 1
ATOM 660 N N . THR A 1 85 ? -18.053 -4.500 -2.301 1.00 45.97 85 THR A N 1
ATOM 661 C CA . THR A 1 85 ? -17.601 -3.504 -1.305 1.00 45.97 85 THR A CA 1
ATOM 662 C C . THR A 1 85 ? -17.425 -2.129 -1.943 1.00 45.97 85 THR A C 1
ATOM 664 O O . THR A 1 85 ? -16.333 -1.567 -2.019 1.00 45.97 85 THR A O 1
ATOM 667 N N . GLN A 1 86 ? -18.533 -1.559 -2.417 1.00 48.72 86 GLN A N 1
ATOM 668 C CA . GLN A 1 86 ? -18.620 -0.114 -2.602 1.00 48.72 86 GLN A CA 1
ATOM 669 C C . GLN A 1 86 ? -19.062 0.486 -1.261 1.00 48.72 86 GLN A C 1
ATOM 671 O O . GLN A 1 86 ? -20.192 0.260 -0.831 1.00 48.72 86 GLN A O 1
ATOM 676 N N . GLY A 1 87 ? -18.133 1.157 -0.575 1.00 42.47 87 GLY A N 1
ATOM 677 C CA . GLY A 1 87 ? -18.435 1.964 0.612 1.00 42.47 87 GLY A CA 1
ATOM 678 C C . GLY A 1 87 ? -19.301 3.174 0.291 1.00 42.47 87 GLY A C 1
ATOM 679 O O . GLY A 1 87 ? -19.243 3.655 -0.867 1.00 42.47 87 GLY A O 1
#

InterPro domains:
  IPR013783 Immunoglobulin-like fold [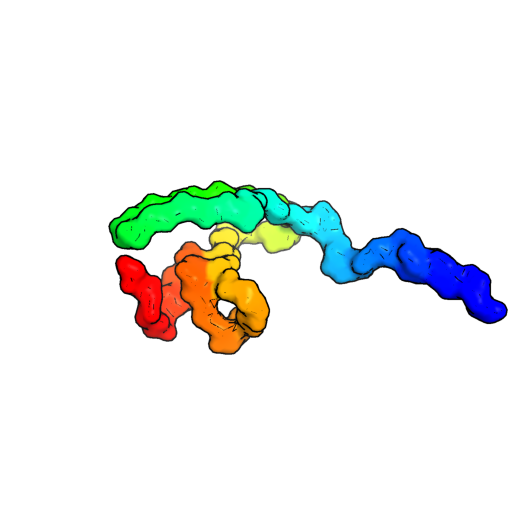G3DSA:2.60.40.10] (11-87)
  IPR036179 Immunoglobulin-like domain superfamily [SSF48726] (21-83)
  IPR051036 Sialic acid-binding Ig-like lectin [PTHR12035] (2-87)